Protein AF-A0A380JD19-F1 (afdb_monomer)

Structure (mmCIF, N/CA/C/O backbone):
data_AF-A0A380JD19-F1
#
_entry.id   AF-A0A380JD19-F1
#
loop_
_atom_site.group_PDB
_atom_site.id
_atom_site.type_symbol
_atom_site.label_atom_id
_atom_site.label_alt_id
_atom_site.label_comp_id
_atom_site.label_asym_id
_atom_site.label_entity_id
_atom_site.label_seq_id
_atom_site.pdbx_PDB_ins_code
_atom_site.Cartn_x
_atom_site.Cartn_y
_atom_site.Cartn_z
_atom_site.occupancy
_atom_site.B_iso_or_equiv
_atom_site.auth_seq_id
_atom_site.auth_comp_id
_atom_site.auth_asym_id
_atom_site.auth_atom_id
_atom_site.pdbx_PDB_model_num
ATOM 1 N N . MET A 1 1 ? 16.607 -11.444 7.133 1.00 51.94 1 MET A N 1
ATOM 2 C CA . MET A 1 1 ? 17.150 -10.595 6.047 1.00 51.94 1 MET A CA 1
ATOM 3 C C . MET A 1 1 ? 17.557 -11.385 4.801 1.00 51.94 1 MET A C 1
ATOM 5 O O . MET A 1 1 ? 17.158 -10.972 3.726 1.00 51.94 1 MET A O 1
ATOM 9 N N . VAL A 1 2 ? 18.264 -12.525 4.890 1.00 56.44 2 VAL A N 1
ATOM 10 C CA . VAL A 1 2 ? 18.633 -13.318 3.685 1.00 56.44 2 VAL A CA 1
ATOM 11 C C . VAL A 1 2 ? 17.418 -13.970 2.992 1.00 56.44 2 VAL A C 1
ATOM 13 O O . VAL A 1 2 ? 17.397 -14.102 1.773 1.00 56.44 2 VAL A O 1
ATOM 16 N N . SER A 1 3 ? 16.374 -14.330 3.745 1.00 61.56 3 SER A N 1
ATOM 17 C CA . SER A 1 3 ? 15.168 -14.998 3.227 1.00 61.56 3 SER A CA 1
ATOM 18 C C . SER A 1 3 ? 14.314 -14.132 2.293 1.00 61.56 3 SER A C 1
ATOM 20 O O . SER A 1 3 ? 13.794 -14.638 1.304 1.00 61.56 3 SER A O 1
ATOM 22 N N . GLU A 1 4 ? 14.183 -12.833 2.567 1.00 63.22 4 GLU A N 1
ATOM 23 C CA . GLU A 1 4 ? 13.345 -11.935 1.761 1.00 63.22 4 GLU A CA 1
ATOM 24 C C . GLU A 1 4 ? 13.999 -11.599 0.420 1.00 63.22 4 GLU A C 1
ATOM 26 O O . GLU A 1 4 ? 13.329 -11.614 -0.606 1.00 63.22 4 GLU A O 1
ATOM 31 N N . GLN A 1 5 ? 15.318 -11.383 0.397 1.00 62.88 5 GLN A N 1
ATOM 32 C CA . GLN A 1 5 ? 16.053 -11.125 -0.845 1.00 62.88 5 GLN A CA 1
ATOM 33 C C . GLN A 1 5 ? 15.959 -12.311 -1.815 1.00 62.88 5 GLN A C 1
ATOM 35 O O . GLN A 1 5 ? 15.699 -12.113 -2.997 1.00 62.88 5 GLN A O 1
ATOM 40 N N . VAL A 1 6 ? 16.095 -13.542 -1.304 1.00 65.25 6 VAL A N 1
ATOM 41 C CA . VAL A 1 6 ? 15.956 -14.770 -2.108 1.00 65.25 6 VAL A CA 1
ATOM 42 C C . VAL A 1 6 ? 14.525 -14.952 -2.611 1.00 65.25 6 VAL A C 1
ATOM 44 O O . VAL A 1 6 ? 14.329 -15.359 -3.752 1.00 65.25 6 VAL A O 1
ATOM 47 N N . TYR A 1 7 ? 13.524 -14.629 -1.788 1.00 70.81 7 TYR A N 1
ATOM 48 C CA . TYR A 1 7 ? 12.124 -14.680 -2.201 1.00 70.81 7 TYR A CA 1
ATOM 49 C C . TYR A 1 7 ? 11.854 -13.723 -3.370 1.00 70.81 7 TYR A C 1
ATOM 51 O O . TYR A 1 7 ? 11.342 -14.147 -4.399 1.00 70.81 7 TYR A O 1
ATOM 59 N N . TYR A 1 8 ? 12.276 -12.459 -3.273 1.00 69.25 8 TYR A N 1
ATOM 60 C CA . TYR A 1 8 ? 12.071 -11.486 -4.351 1.00 69.25 8 TYR A CA 1
ATOM 61 C C . TYR A 1 8 ? 12.939 -11.749 -5.595 1.00 69.25 8 TYR A C 1
ATOM 63 O O . TYR A 1 8 ? 12.522 -11.413 -6.701 1.00 69.25 8 TYR A O 1
ATOM 71 N N . GLU A 1 9 ? 14.103 -12.388 -5.453 1.00 68.81 9 GLU A N 1
ATOM 72 C CA . GLU A 1 9 ? 14.889 -12.899 -6.589 1.00 68.81 9 GLU A CA 1
ATOM 73 C C . GLU A 1 9 ? 14.144 -14.032 -7.315 1.00 68.81 9 GLU A C 1
ATOM 75 O O . GLU A 1 9 ? 14.013 -13.992 -8.537 1.00 68.81 9 GLU A O 1
ATOM 80 N N . ASN A 1 10 ? 13.584 -14.998 -6.575 1.00 68.94 10 ASN A N 1
ATOM 81 C CA . ASN A 1 10 ? 12.788 -16.092 -7.147 1.00 68.94 10 ASN A CA 1
ATOM 82 C C . ASN A 1 10 ? 11.513 -15.588 -7.838 1.00 68.94 10 ASN A C 1
ATOM 84 O O . ASN A 1 10 ? 11.103 -16.134 -8.859 1.00 68.94 10 ASN A O 1
ATOM 88 N N . GLU A 1 11 ? 10.905 -14.527 -7.310 1.00 68.19 11 GLU A N 1
ATOM 89 C CA . GLU A 1 11 ? 9.743 -13.874 -7.917 1.00 68.19 11 GLU A CA 1
ATOM 90 C C . GLU A 1 11 ? 10.109 -12.977 -9.121 1.00 68.19 11 GLU A C 1
ATOM 92 O O . GLU A 1 11 ? 9.216 -12.395 -9.735 1.00 68.19 11 GLU A O 1
ATOM 97 N N . GLY A 1 12 ? 11.397 -12.861 -9.481 1.00 67.88 12 GLY A N 1
ATOM 98 C CA . GLY A 1 12 ? 11.880 -12.068 -10.621 1.00 67.88 12 GLY A CA 1
ATOM 99 C C . GLY A 1 12 ? 11.905 -10.552 -10.384 1.00 67.88 12 GLY A C 1
ATOM 100 O O . GLY A 1 12 ? 12.075 -9.775 -11.324 1.00 67.88 12 GLY A O 1
ATOM 101 N N . LEU A 1 13 ? 11.740 -10.124 -9.131 1.00 70.38 13 LEU A N 1
ATOM 102 C CA . LEU A 1 13 ? 11.635 -8.721 -8.719 1.00 70.38 13 LEU A CA 1
ATOM 103 C C . LEU A 1 13 ? 12.995 -8.082 -8.407 1.00 70.38 13 LEU A C 1
ATOM 105 O O . LEU A 1 13 ? 13.119 -6.856 -8.420 1.00 70.38 13 LEU A O 1
ATOM 109 N N . LEU A 1 14 ? 14.017 -8.903 -8.157 1.00 71.56 14 LEU A N 1
ATOM 110 C CA . LEU A 1 14 ? 15.410 -8.487 -8.008 1.00 71.56 14 LEU A CA 1
ATOM 111 C C . LEU A 1 14 ? 16.295 -9.271 -8.977 1.00 71.56 14 LEU A C 1
ATOM 113 O O . LEU A 1 14 ? 16.214 -10.495 -9.047 1.00 71.56 14 LEU A O 1
ATOM 117 N N . LYS A 1 15 ? 17.179 -8.568 -9.691 1.00 68.62 15 LYS A N 1
ATOM 118 C CA . LYS A 1 15 ? 18.211 -9.170 -10.547 1.00 68.62 15 LYS A CA 1
ATOM 119 C C . LYS A 1 15 ? 19.591 -8.726 -10.051 1.00 68.62 15 LYS A C 1
ATOM 121 O O . LYS A 1 15 ? 20.087 -7.706 -10.524 1.00 68.62 15 LYS A O 1
ATOM 126 N N . PRO A 1 16 ? 20.201 -9.441 -9.086 1.00 68.81 16 PRO A N 1
ATOM 127 C CA . PRO A 1 16 ? 21.525 -9.080 -8.596 1.00 68.81 16 PRO A CA 1
ATOM 128 C C . PRO A 1 16 ? 22.560 -9.209 -9.712 1.00 68.81 16 PRO A C 1
ATOM 130 O O . PRO A 1 16 ? 22.559 -10.185 -10.470 1.00 68.81 16 PRO A O 1
ATOM 133 N N . GLN A 1 17 ? 23.486 -8.256 -9.775 1.00 67.31 17 GLN A N 1
ATOM 134 C CA . GLN A 1 17 ? 24.694 -8.447 -10.568 1.00 67.31 17 GLN A CA 1
ATOM 135 C C . GLN A 1 17 ? 25.566 -9.509 -9.889 1.00 67.31 17 GLN A C 1
ATOM 137 O O . GLN A 1 17 ? 25.583 -9.640 -8.662 1.00 67.31 17 GLN A O 1
ATOM 142 N N . ARG A 1 18 ? 26.266 -10.311 -10.691 1.00 71.62 18 ARG A N 1
ATOM 143 C CA . ARG A 1 18 ? 27.239 -11.281 -10.183 1.00 71.62 18 ARG A CA 1
ATOM 144 C C . ARG A 1 18 ? 28.620 -10.653 -10.268 1.00 71.62 18 ARG A C 1
ATOM 146 O O . ARG A 1 18 ? 28.986 -10.160 -11.330 1.00 71.62 18 ARG A O 1
ATOM 153 N N . ASP A 1 19 ? 29.354 -10.668 -9.162 1.00 68.75 19 ASP A N 1
ATOM 154 C CA . ASP A 1 19 ? 30.760 -10.266 -9.169 1.00 68.75 19 ASP A CA 1
ATOM 155 C C . ASP A 1 19 ? 31.643 -11.333 -9.850 1.00 68.75 19 ASP A C 1
ATOM 157 O O . ASP A 1 19 ? 31.184 -12.428 -10.197 1.00 68.75 19 ASP A O 1
ATOM 161 N N . GLU A 1 20 ? 32.929 -11.026 -10.029 1.00 74.88 20 GLU A N 1
ATOM 162 C CA . GLU A 1 20 ? 33.920 -11.935 -10.631 1.00 74.88 20 GLU A CA 1
ATOM 163 C C . GLU A 1 20 ? 34.042 -13.275 -9.876 1.00 74.88 20 GLU A C 1
ATOM 165 O O . GLU A 1 20 ? 34.395 -14.300 -10.459 1.00 74.88 20 GLU A O 1
ATOM 170 N N . ASN A 1 21 ? 33.655 -13.298 -8.597 1.00 75.94 21 ASN A N 1
ATOM 171 C CA . ASN A 1 21 ? 33.644 -14.476 -7.731 1.00 75.94 21 ASN A CA 1
ATOM 172 C C . ASN A 1 21 ? 32.280 -15.196 -7.699 1.00 75.94 21 ASN A C 1
ATOM 174 O O . ASN A 1 21 ? 32.055 -16.062 -6.847 1.00 75.94 21 ASN A O 1
ATOM 178 N N . LYS A 1 22 ? 31.363 -14.864 -8.621 1.00 70.44 22 LYS A N 1
ATOM 179 C CA . LYS A 1 22 ? 29.993 -15.404 -8.731 1.00 70.44 22 LYS A CA 1
ATOM 180 C C . LYS A 1 22 ? 29.113 -15.163 -7.495 1.00 70.44 22 LYS A C 1
ATOM 182 O O . LYS A 1 22 ? 28.068 -15.814 -7.367 1.00 70.44 22 LYS A O 1
ATOM 187 N N . ARG A 1 23 ? 29.484 -14.240 -6.604 1.00 72.06 23 ARG A N 1
ATOM 188 C CA . ARG A 1 23 ? 28.662 -13.822 -5.461 1.00 72.06 23 ARG A CA 1
ATOM 189 C C . ARG A 1 23 ? 27.645 -12.773 -5.911 1.00 72.06 23 ARG A C 1
ATOM 191 O O . ARG A 1 23 ? 27.852 -12.047 -6.881 1.00 72.06 23 ARG A O 1
ATOM 198 N N . ARG A 1 24 ? 26.505 -12.736 -5.217 1.00 75.06 24 ARG A N 1
ATOM 199 C CA . ARG A 1 24 ? 25.426 -11.774 -5.476 1.00 75.06 24 ARG A CA 1
ATOM 200 C C . ARG A 1 24 ? 25.842 -10.405 -4.950 1.00 75.06 24 ARG A C 1
ATOM 202 O O . ARG A 1 24 ? 26.093 -10.271 -3.755 1.00 75.06 24 ARG A O 1
ATOM 209 N N . HIS A 1 25 ? 25.866 -9.411 -5.827 1.00 72.56 25 HIS A N 1
ATOM 210 C CA . HIS A 1 25 ? 26.081 -8.019 -5.472 1.00 72.56 25 HIS A CA 1
ATOM 211 C C . HIS A 1 25 ? 24.780 -7.240 -5.692 1.00 72.56 25 HIS A C 1
ATOM 213 O O . HIS A 1 25 ? 24.266 -7.169 -6.810 1.00 72.56 25 HIS A O 1
ATOM 219 N N . TYR A 1 26 ? 24.242 -6.680 -4.608 1.00 69.00 26 TYR A N 1
ATOM 220 C CA . TYR A 1 26 ? 23.084 -5.789 -4.636 1.00 69.00 26 TYR A CA 1
ATOM 221 C C . TYR A 1 26 ? 23.576 -4.354 -4.509 1.00 69.00 26 TYR A C 1
ATOM 223 O O . TYR A 1 26 ? 24.292 -4.022 -3.565 1.00 69.00 26 TYR A O 1
ATOM 231 N N . SER A 1 27 ? 23.197 -3.505 -5.455 1.00 75.19 27 SER A N 1
ATOM 232 C CA . SER A 1 27 ? 23.493 -2.079 -5.390 1.00 75.19 27 SER A CA 1
ATOM 233 C C . SER A 1 27 ? 22.587 -1.360 -4.380 1.00 75.19 27 SER A C 1
ATOM 235 O O . SER A 1 27 ? 21.520 -1.847 -4.001 1.00 75.19 27 SER A O 1
ATOM 237 N N . GLU A 1 28 ? 22.967 -0.139 -4.000 1.00 76.88 28 GLU A N 1
ATOM 238 C CA . GLU A 1 28 ? 22.090 0.809 -3.289 1.00 76.88 28 GLU A CA 1
ATOM 239 C C . GLU A 1 28 ? 20.723 0.965 -3.981 1.00 76.88 28 GLU A C 1
ATOM 241 O O . GLU A 1 28 ? 19.684 1.045 -3.324 1.00 76.88 28 GLU A O 1
ATOM 246 N N . ALA A 1 29 ? 20.705 0.973 -5.318 1.00 73.81 29 ALA A N 1
ATOM 247 C CA . ALA A 1 29 ? 19.478 1.088 -6.097 1.00 73.81 29 ALA A CA 1
ATOM 248 C C . ALA A 1 29 ? 18.578 -0.148 -5.941 1.00 73.81 29 ALA A C 1
ATOM 250 O O . ALA A 1 29 ? 17.359 0.001 -5.844 1.00 73.81 29 ALA A O 1
ATOM 251 N N . ASP A 1 30 ? 19.163 -1.346 -5.853 1.00 73.75 30 ASP A N 1
ATOM 252 C CA . ASP A 1 30 ? 18.424 -2.591 -5.610 1.00 73.75 30 ASP A CA 1
ATOM 253 C C . ASP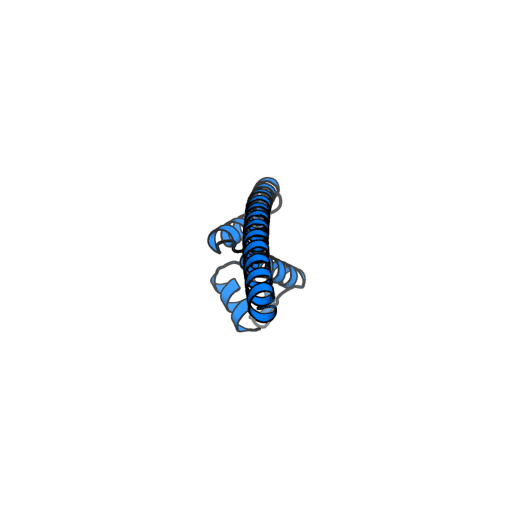 A 1 30 ? 17.823 -2.617 -4.204 1.00 73.75 30 ASP A C 1
ATOM 255 O O . ASP A 1 30 ? 16.694 -3.068 -4.015 1.00 73.75 30 ASP A O 1
ATOM 259 N N . TYR A 1 31 ? 18.536 -2.070 -3.216 1.00 78.44 31 TYR A N 1
ATOM 260 C CA . TYR A 1 31 ? 18.014 -1.951 -1.857 1.00 78.44 31 TYR A CA 1
ATOM 261 C C . TYR A 1 31 ? 16.849 -0.957 -1.769 1.00 78.44 31 TYR A C 1
ATOM 263 O O . TYR A 1 31 ? 15.810 -1.264 -1.184 1.00 78.44 31 TYR A O 1
ATOM 271 N N . ARG A 1 32 ? 16.971 0.219 -2.401 1.00 81.12 32 ARG A N 1
ATOM 272 C CA . ARG A 1 32 ? 15.870 1.198 -2.481 1.00 81.12 32 ARG A CA 1
ATOM 273 C C . ARG A 1 32 ? 14.653 0.620 -3.196 1.00 81.12 32 ARG A C 1
ATOM 275 O O . ARG A 1 32 ? 13.525 0.847 -2.765 1.00 81.12 32 ARG A O 1
ATOM 282 N N . TRP A 1 33 ? 14.885 -0.157 -4.250 1.00 82.12 33 TRP A N 1
ATOM 283 C CA . TRP A 1 33 ? 13.839 -0.867 -4.975 1.00 82.12 33 TRP A CA 1
ATOM 284 C C . TRP A 1 33 ? 13.149 -1.930 -4.107 1.00 82.12 33 TRP A C 1
ATOM 286 O O . TRP A 1 33 ? 11.921 -1.984 -4.063 1.00 82.12 33 TRP A O 1
ATOM 296 N N . LEU A 1 34 ? 13.910 -2.708 -3.334 1.00 81.56 34 LEU A N 1
ATOM 297 C CA . LEU A 1 34 ? 13.357 -3.672 -2.381 1.00 81.56 34 LEU A CA 1
ATOM 298 C C . LEU A 1 34 ? 12.497 -2.991 -1.305 1.00 81.56 34 LEU A C 1
ATOM 300 O O . LEU A 1 34 ? 11.388 -3.444 -1.028 1.00 81.56 34 LEU A O 1
ATOM 304 N N . LEU A 1 35 ? 12.972 -1.885 -0.723 1.00 83.94 35 LEU A N 1
ATOM 305 C CA . LEU A 1 35 ? 12.188 -1.109 0.244 1.00 83.94 35 LEU A CA 1
ATOM 306 C C . LEU A 1 35 ? 10.890 -0.577 -0.365 1.00 83.94 35 LEU A C 1
ATOM 308 O O . LEU A 1 35 ? 9.863 -0.542 0.311 1.00 83.94 35 LEU A O 1
ATOM 312 N N . PHE A 1 36 ? 10.925 -0.180 -1.635 1.00 84.31 36 PHE A N 1
ATOM 313 C CA . PHE A 1 36 ? 9.738 0.257 -2.352 1.00 84.31 36 PHE A CA 1
ATOM 314 C C . PHE A 1 36 ? 8.733 -0.889 -2.528 1.00 84.31 36 PHE A C 1
ATOM 316 O O . PHE A 1 36 ? 7.585 -0.741 -2.120 1.00 84.31 36 PHE A O 1
ATOM 323 N N . ILE A 1 37 ? 9.171 -2.059 -3.008 1.00 83.44 37 ILE A N 1
ATOM 324 C CA . ILE A 1 37 ? 8.324 -3.261 -3.116 1.00 83.44 37 ILE A CA 1
ATOM 325 C C . ILE A 1 37 ? 7.691 -3.623 -1.768 1.00 83.44 37 ILE A C 1
ATOM 327 O O . ILE A 1 37 ? 6.499 -3.921 -1.699 1.00 83.44 37 ILE A O 1
ATOM 331 N N . LEU A 1 38 ? 8.472 -3.586 -0.685 1.00 83.81 38 LEU A N 1
ATOM 332 C CA . LEU A 1 38 ? 7.976 -3.894 0.655 1.00 83.81 38 LEU A CA 1
ATOM 333 C C . LEU A 1 38 ? 6.878 -2.924 1.100 1.00 83.81 38 LEU A C 1
ATOM 335 O O . LEU A 1 38 ? 5.904 -3.358 1.712 1.00 83.81 38 LEU A O 1
ATOM 339 N N . ARG A 1 39 ? 6.994 -1.635 0.759 1.00 84.00 39 ARG A N 1
ATOM 340 C CA . ARG A 1 39 ? 5.946 -0.640 1.032 1.00 84.00 39 ARG A CA 1
ATOM 341 C C . ARG A 1 39 ? 4.683 -0.918 0.228 1.00 84.00 39 ARG A C 1
ATOM 343 O O . ARG A 1 39 ? 3.610 -0.923 0.817 1.00 84.00 39 ARG A O 1
ATOM 350 N N . LEU A 1 40 ? 4.812 -1.213 -1.067 1.00 82.00 40 LEU A N 1
ATOM 351 C CA . LEU A 1 40 ? 3.672 -1.566 -1.921 1.00 82.00 40 LEU A CA 1
ATOM 352 C C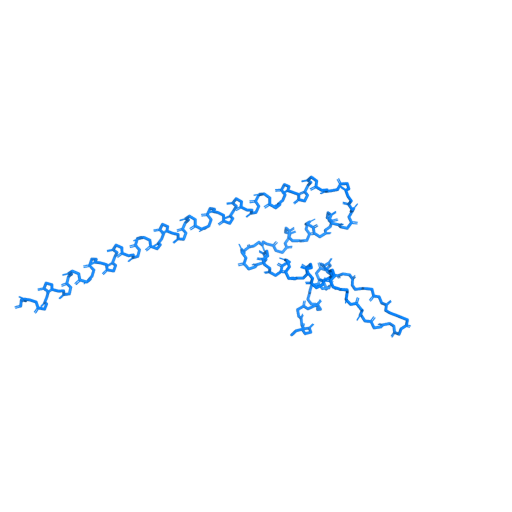 . LEU A 1 40 ? 2.934 -2.802 -1.389 1.00 82.00 40 LEU A C 1
ATOM 354 O O . LEU A 1 40 ? 1.713 -2.817 -1.275 1.00 82.00 40 LEU A O 1
ATOM 358 N N . LYS A 1 41 ? 3.684 -3.822 -0.966 1.00 82.88 41 LYS A N 1
ATOM 359 C CA . LYS A 1 41 ? 3.109 -5.022 -0.354 1.00 82.88 41 LYS A CA 1
ATOM 360 C C . LYS A 1 41 ? 2.411 -4.720 0.977 1.00 82.88 41 LYS A C 1
ATOM 362 O O . LYS A 1 41 ? 1.360 -5.289 1.253 1.00 82.88 41 LYS A O 1
ATOM 367 N N . ALA A 1 42 ? 2.981 -3.841 1.803 1.00 81.62 42 ALA A N 1
ATOM 368 C CA . ALA A 1 42 ? 2.408 -3.474 3.099 1.00 81.62 42 ALA A CA 1
ATOM 369 C C . ALA A 1 42 ? 1.064 -2.741 2.974 1.00 81.62 42 ALA A C 1
ATOM 371 O O . ALA A 1 42 ? 0.219 -2.887 3.852 1.00 81.62 42 ALA A O 1
ATOM 372 N N . VAL A 1 43 ? 0.847 -2.007 1.878 1.00 74.62 43 VAL A N 1
ATOM 373 C CA . VAL A 1 43 ? -0.433 -1.339 1.582 1.00 74.62 43 VAL A CA 1
ATOM 374 C C . VAL A 1 43 ? -1.446 -2.245 0.872 1.00 74.62 43 VAL A C 1
ATOM 376 O O . VAL A 1 43 ? -2.482 -1.776 0.419 1.00 74.62 43 VAL A O 1
ATOM 379 N N . GLY A 1 44 ? -1.175 -3.553 0.800 1.00 75.69 44 GLY A N 1
ATOM 380 C CA . GLY A 1 44 ? -2.119 -4.545 0.284 1.00 75.69 44 GLY A CA 1
ATOM 381 C C . GLY A 1 44 ? -2.034 -4.797 -1.220 1.00 75.69 44 GLY A C 1
ATOM 382 O O . GLY A 1 44 ? -2.878 -5.518 -1.746 1.00 75.69 44 GLY A O 1
ATOM 383 N N . MET A 1 45 ? -1.019 -4.270 -1.913 1.00 79.19 45 MET A N 1
ATOM 384 C CA . MET A 1 45 ? -0.863 -4.503 -3.348 1.00 79.19 45 MET A CA 1
ATOM 385 C C . MET A 1 45 ? -0.574 -5.983 -3.653 1.00 79.19 45 MET A C 1
ATOM 387 O O . MET A 1 45 ? 0.377 -6.559 -3.100 1.00 79.19 45 MET A O 1
ATOM 391 N N . PRO A 1 46 ? -1.336 -6.614 -4.563 1.00 81.94 46 PRO A N 1
ATOM 392 C CA . PRO A 1 46 ? -1.043 -7.944 -5.065 1.00 81.94 46 PRO A CA 1
ATOM 393 C C . PRO A 1 46 ? 0.363 -8.055 -5.663 1.00 81.94 46 PRO A C 1
ATOM 395 O O . PRO A 1 46 ? 0.806 -7.230 -6.459 1.00 81.94 46 PRO A O 1
ATOM 398 N N . ILE A 1 47 ? 1.041 -9.173 -5.386 1.00 79.31 47 ILE A N 1
ATOM 399 C CA . ILE A 1 47 ? 2.363 -9.486 -5.966 1.00 79.31 47 ILE A CA 1
ATOM 400 C C . ILE A 1 47 ? 2.337 -9.447 -7.506 1.00 79.31 47 ILE A C 1
ATOM 402 O O . ILE A 1 47 ? 3.347 -9.136 -8.131 1.00 79.31 47 ILE A O 1
ATOM 406 N N . LYS A 1 48 ? 1.186 -9.732 -8.128 1.00 82.19 48 LYS A N 1
ATOM 407 C CA . LYS A 1 48 ? 1.007 -9.679 -9.584 1.00 82.19 48 LYS A CA 1
ATOM 408 C C . LYS A 1 48 ? 1.231 -8.270 -10.154 1.00 82.19 48 LYS A C 1
ATOM 410 O O . LYS A 1 48 ? 1.899 -8.142 -11.174 1.00 82.19 48 LYS A O 1
ATOM 415 N N . GLU A 1 49 ? 0.726 -7.236 -9.490 1.00 83.25 49 GLU A N 1
ATOM 416 C CA . GLU A 1 49 ? 0.878 -5.835 -9.919 1.00 83.25 49 GLU A CA 1
ATOM 417 C C . GLU A 1 49 ? 2.308 -5.343 -9.682 1.00 83.25 49 GLU A C 1
ATOM 419 O O . GLU A 1 49 ? 2.917 -4.720 -10.551 1.00 83.25 49 GLU A O 1
ATOM 424 N N . ILE A 1 50 ? 2.913 -5.758 -8.565 1.00 84.69 50 ILE A N 1
ATOM 425 C CA . ILE A 1 50 ? 4.333 -5.512 -8.281 1.00 84.69 50 ILE A CA 1
ATOM 426 C C . ILE A 1 50 ? 5.226 -6.122 -9.381 1.00 84.69 50 ILE A C 1
ATOM 428 O O . ILE A 1 50 ? 6.201 -5.498 -9.810 1.00 84.69 50 ILE A O 1
ATOM 432 N N . LYS A 1 51 ? 4.893 -7.324 -9.875 1.00 84.25 51 LYS A N 1
ATOM 433 C CA . LYS A 1 51 ? 5.586 -7.952 -11.015 1.00 84.25 51 LYS A CA 1
ATOM 434 C C . LYS A 1 51 ? 5.404 -7.162 -12.304 1.00 84.25 51 LYS A C 1
ATOM 436 O O . LYS A 1 51 ? 6.398 -6.878 -12.963 1.00 84.25 51 LYS A O 1
ATOM 441 N N . GLN A 1 52 ? 4.181 -6.737 -12.614 1.00 85.50 52 GLN A N 1
ATOM 442 C CA . GLN A 1 52 ? 3.912 -5.896 -13.782 1.00 85.50 52 GLN A CA 1
ATOM 443 C C . GLN A 1 52 ? 4.744 -4.606 -13.754 1.00 85.50 52 GLN A C 1
ATOM 445 O O . GLN A 1 52 ? 5.384 -4.265 -14.748 1.00 85.50 52 GLN A O 1
ATOM 450 N N . TYR A 1 53 ? 4.821 -3.921 -12.610 1.00 85.81 53 TYR A N 1
ATOM 451 C CA . TYR A 1 53 ? 5.679 -2.744 -12.477 1.00 85.81 53 TYR A CA 1
ATOM 452 C C . TYR A 1 53 ? 7.165 -3.084 -12.675 1.00 85.81 53 TYR A C 1
ATOM 454 O O . TYR A 1 53 ? 7.891 -2.332 -13.330 1.00 85.81 53 TYR A O 1
ATOM 462 N N . SER A 1 54 ? 7.636 -4.207 -12.121 1.00 84.81 54 SER A N 1
ATOM 463 C CA . SER A 1 54 ? 9.018 -4.676 -12.308 1.00 84.81 54 SER A CA 1
ATOM 464 C C . SER A 1 54 ? 9.346 -4.905 -13.786 1.00 84.81 54 SER A C 1
ATOM 466 O O . SER A 1 54 ? 10.390 -4.455 -14.263 1.00 84.81 54 SER A O 1
ATOM 468 N N . ASP A 1 55 ? 8.439 -5.541 -14.527 1.00 86.06 55 ASP A N 1
ATOM 469 C CA . ASP A 1 55 ? 8.603 -5.816 -15.955 1.00 86.06 55 ASP A CA 1
ATOM 470 C C . ASP A 1 55 ? 8.615 -4.524 -16.779 1.00 86.06 55 ASP A C 1
ATOM 472 O O . ASP A 1 55 ? 9.444 -4.366 -17.678 1.00 86.06 55 ASP A O 1
ATOM 476 N N . LEU A 1 56 ? 7.755 -3.558 -16.438 1.00 86.62 56 LEU A N 1
ATOM 477 C CA . LEU A 1 56 ? 7.766 -2.230 -17.051 1.00 86.62 56 LEU A CA 1
ATOM 478 C C . LEU A 1 56 ? 9.084 -1.503 -16.765 1.00 86.62 56 LEU A C 1
ATOM 480 O O . LEU A 1 56 ? 9.691 -0.941 -17.675 1.00 86.62 56 LEU A O 1
ATOM 484 N N . ARG A 1 57 ? 9.582 -1.548 -15.525 1.00 83.62 57 ARG A N 1
ATOM 485 C CA . ARG A 1 57 ? 10.855 -0.917 -15.143 1.00 83.62 57 ARG A CA 1
ATOM 486 C C . ARG A 1 57 ? 12.042 -1.497 -15.916 1.00 83.62 57 ARG A C 1
ATOM 488 O O . ARG A 1 57 ? 12.952 -0.748 -16.262 1.00 83.62 57 ARG A O 1
ATOM 495 N N . GLN A 1 58 ? 12.034 -2.798 -16.209 1.00 82.50 58 GLN A N 1
ATOM 496 C CA . GLN A 1 58 ? 13.088 -3.450 -16.999 1.00 82.50 58 GLN A CA 1
ATOM 497 C C . GLN A 1 58 ? 13.115 -3.007 -18.467 1.00 82.50 58 GLN A C 1
ATOM 499 O O . GLN A 1 58 ? 14.177 -3.039 -19.082 1.00 82.50 58 GLN A O 1
ATOM 504 N N . GLN A 1 59 ? 11.982 -2.570 -19.017 1.00 85.38 59 GLN A N 1
ATOM 505 C CA . GLN A 1 59 ? 11.890 -2.045 -20.386 1.00 85.38 59 GLN A CA 1
ATOM 506 C C . GLN A 1 59 ? 12.452 -0.618 -20.522 1.00 85.38 59 GLN A C 1
ATOM 508 O O . GLN A 1 59 ? 12.618 -0.127 -21.637 1.00 85.38 59 GLN A O 1
ATOM 513 N N . GLY A 1 60 ? 12.797 0.032 -19.405 1.00 83.62 60 GLY A N 1
ATOM 514 C CA . GLY A 1 60 ? 13.453 1.335 -19.389 1.00 83.62 60 GLY A CA 1
ATOM 515 C C . GLY A 1 60 ? 12.488 2.508 -19.559 1.00 83.62 60 GLY A C 1
ATOM 516 O O . GLY A 1 60 ? 11.330 2.465 -19.143 1.00 83.62 60 GLY A O 1
ATOM 517 N N . ASP A 1 61 ? 12.986 3.603 -20.124 1.00 87.69 61 ASP A N 1
ATOM 518 C CA . ASP A 1 61 ? 12.307 4.906 -20.105 1.00 87.69 61 ASP A CA 1
ATOM 519 C C . ASP A 1 61 ? 11.009 4.955 -20.927 1.00 87.69 61 ASP A C 1
ATOM 521 O O . ASP A 1 61 ? 10.126 5.763 -20.645 1.00 87.69 61 ASP A O 1
ATOM 525 N N . SER A 1 62 ? 10.836 4.049 -21.892 1.00 88.75 62 SER A N 1
ATOM 526 C CA . SER A 1 62 ? 9.626 3.952 -22.722 1.00 88.75 62 SER A CA 1
ATOM 527 C C . SER A 1 62 ? 8.357 3.622 -21.930 1.00 88.75 62 SER A C 1
ATOM 529 O O . SER A 1 62 ? 7.253 3.834 -22.424 1.00 88.75 62 SER A O 1
ATOM 531 N N . THR A 1 63 ? 8.493 3.129 -20.696 1.00 90.75 63 THR A N 1
ATOM 532 C CA . THR A 1 63 ? 7.371 2.714 -19.845 1.00 90.75 63 THR A CA 1
ATOM 533 C C . THR A 1 63 ? 7.067 3.682 -18.707 1.00 90.75 63 THR A C 1
ATOM 535 O O . THR A 1 63 ? 6.310 3.323 -17.806 1.00 90.75 63 THR A O 1
ATOM 538 N N . TYR A 1 64 ? 7.647 4.891 -18.687 1.00 88.06 64 TYR A N 1
ATOM 539 C CA . TYR A 1 64 ? 7.380 5.850 -17.604 1.00 88.06 64 TYR A CA 1
ATOM 540 C C . TYR A 1 64 ? 5.889 6.142 -17.432 1.00 88.06 64 TYR A C 1
ATOM 542 O O . TYR A 1 64 ? 5.415 6.138 -16.301 1.00 88.06 64 TYR A O 1
ATOM 550 N N . GLN A 1 65 ? 5.158 6.313 -18.536 1.00 91.12 65 GLN A N 1
ATOM 551 C CA . GLN A 1 65 ? 3.720 6.574 -18.505 1.00 91.12 65 GLN A CA 1
ATOM 552 C C . GLN A 1 65 ? 2.945 5.416 -17.861 1.00 91.12 65 GLN A C 1
ATOM 554 O O . GLN A 1 65 ? 2.228 5.619 -16.890 1.00 91.12 65 GLN A O 1
ATOM 559 N N . ALA A 1 66 ? 3.174 4.182 -18.319 1.00 88.44 66 ALA A N 1
ATOM 560 C CA . ALA A 1 66 ? 2.513 3.000 -17.763 1.00 88.44 66 ALA A CA 1
ATOM 561 C C . ALA A 1 66 ? 2.874 2.756 -16.285 1.00 88.44 66 ALA A C 1
ATOM 563 O O . ALA A 1 66 ? 2.058 2.273 -15.505 1.00 88.44 66 ALA A O 1
ATOM 564 N N . ARG A 1 67 ? 4.110 3.086 -15.882 1.00 89.00 67 ARG A N 1
ATOM 565 C CA . ARG A 1 67 ? 4.531 3.022 -14.475 1.00 89.00 67 ARG A CA 1
ATOM 566 C C . ARG A 1 67 ? 3.831 4.077 -13.626 1.00 89.00 67 ARG A C 1
ATOM 568 O O . ARG A 1 67 ? 3.484 3.768 -12.493 1.00 89.00 67 ARG A O 1
ATOM 575 N N . LEU A 1 68 ? 3.654 5.290 -14.148 1.00 89.94 68 LEU A N 1
ATOM 576 C CA . LEU A 1 68 ? 2.940 6.363 -13.461 1.00 89.94 68 LEU A CA 1
ATOM 577 C C . LEU A 1 68 ? 1.472 5.986 -13.247 1.00 89.94 68 LEU A C 1
ATOM 579 O O . LEU A 1 68 ? 1.017 6.021 -12.112 1.00 89.94 68 LEU A O 1
ATOM 583 N N . GLU A 1 69 ? 0.787 5.540 -14.300 1.00 90.88 69 GLU A N 1
ATOM 584 C CA . GLU A 1 69 ? -0.625 5.132 -14.244 1.00 90.88 69 GLU A CA 1
ATOM 585 C C . GLU A 1 69 ? -0.861 4.040 -13.196 1.00 90.88 69 GLU A C 1
ATOM 587 O O . GLU A 1 69 ? -1.771 4.148 -12.378 1.00 90.88 69 GLU A O 1
ATOM 592 N N . LEU A 1 70 ? 0.016 3.031 -13.153 1.00 87.00 70 LEU A N 1
ATOM 593 C CA . LEU A 1 70 ? -0.062 1.966 -12.154 1.00 87.00 70 LEU A CA 1
ATOM 594 C C . LEU A 1 70 ? 0.097 2.524 -10.728 1.00 87.00 70 LEU A C 1
ATOM 596 O O . LEU A 1 70 ? -0.622 2.127 -9.819 1.00 87.00 70 LEU A O 1
ATOM 600 N N . LEU A 1 71 ? 1.006 3.479 -10.508 1.00 87.69 71 LEU A N 1
ATOM 601 C CA . LEU A 1 71 ? 1.174 4.100 -9.190 1.00 87.69 71 LEU A CA 1
ATOM 602 C C . LEU A 1 71 ? -0.005 4.993 -8.790 1.00 87.69 71 LEU A C 1
ATOM 604 O O . LEU A 1 71 ? -0.354 5.013 -7.611 1.00 87.69 71 LEU A O 1
ATOM 608 N N . GLU A 1 72 ? -0.609 5.711 -9.734 1.00 91.12 72 GLU A N 1
ATOM 609 C CA . GLU A 1 72 ? -1.792 6.545 -9.495 1.00 91.12 72 GLU A CA 1
ATOM 610 C C . GLU A 1 72 ? -3.018 5.694 -9.146 1.00 91.12 72 GLU A C 1
ATOM 612 O O . GLU A 1 72 ? -3.705 5.983 -8.166 1.00 91.12 72 GLU A O 1
ATOM 617 N N . GLU A 1 73 ? -3.246 4.595 -9.871 1.00 87.94 73 GLU A N 1
ATOM 618 C CA . GLU A 1 73 ? -4.306 3.630 -9.558 1.00 87.94 73 GLU A CA 1
ATOM 619 C C . GLU A 1 73 ? -4.140 3.067 -8.139 1.00 87.94 73 GLU A C 1
ATOM 621 O O . GLU A 1 73 ? -5.091 2.991 -7.359 1.00 87.94 73 GLU A O 1
ATOM 626 N N . HIS A 1 74 ? -2.910 2.732 -7.755 1.00 83.81 74 HIS A N 1
ATOM 627 C CA . HIS A 1 74 ? -2.635 2.228 -6.413 1.00 83.81 74 HIS A CA 1
ATOM 628 C C . HIS A 1 74 ? -2.765 3.274 -5.316 1.00 83.81 74 HIS A C 1
ATOM 630 O O . HIS A 1 74 ? -3.184 2.931 -4.209 1.00 83.81 74 HIS A O 1
ATOM 636 N N . LEU A 1 75 ? -2.415 4.529 -5.600 1.00 89.00 75 LEU A N 1
ATOM 637 C CA . LEU A 1 75 ? -2.654 5.622 -4.668 1.00 89.00 75 LEU A CA 1
ATOM 638 C C . LEU A 1 75 ? -4.155 5.772 -4.400 1.00 89.00 75 LEU A C 1
ATOM 640 O O . LEU A 1 75 ? -4.549 5.829 -3.239 1.00 89.00 75 LEU A O 1
ATOM 644 N N . GLN A 1 76 ? -4.987 5.717 -5.443 1.00 90.94 76 GLN A N 1
ATOM 645 C CA . GLN A 1 76 ? -6.440 5.788 -5.291 1.00 90.94 76 GLN A CA 1
ATOM 646 C C . GLN A 1 76 ? -6.988 4.647 -4.420 1.00 90.94 76 GLN A C 1
ATOM 648 O O . GLN A 1 76 ? -7.763 4.890 -3.498 1.00 90.94 76 GLN A O 1
ATOM 653 N N . ILE A 1 77 ? -6.541 3.407 -4.651 1.00 85.75 77 ILE A N 1
ATOM 654 C CA . ILE A 1 77 ? -6.945 2.249 -3.835 1.00 85.75 77 ILE A CA 1
ATOM 655 C C . ILE A 1 77 ? -6.532 2.433 -2.366 1.00 85.75 77 ILE A C 1
ATOM 657 O O . ILE A 1 77 ? -7.279 2.078 -1.450 1.00 85.75 77 ILE A O 1
ATOM 661 N N . LEU A 1 78 ? -5.332 2.965 -2.115 1.00 87.50 78 LEU A N 1
ATOM 662 C CA . LEU A 1 78 ? -4.866 3.251 -0.760 1.00 87.50 78 LEU A CA 1
ATOM 663 C C . LEU A 1 78 ? -5.736 4.316 -0.081 1.00 87.50 78 LEU A C 1
ATOM 665 O O . LEU A 1 78 ? -6.129 4.123 1.070 1.00 87.50 78 LEU A O 1
ATOM 669 N N . ASP A 1 79 ? -6.059 5.396 -0.784 1.00 92.69 79 ASP A N 1
ATOM 670 C CA . ASP A 1 79 ? -6.893 6.476 -0.256 1.00 92.69 79 ASP A CA 1
ATOM 671 C C . ASP A 1 79 ? -8.313 5.985 0.066 1.00 92.69 79 ASP A C 1
ATOM 673 O O . ASP A 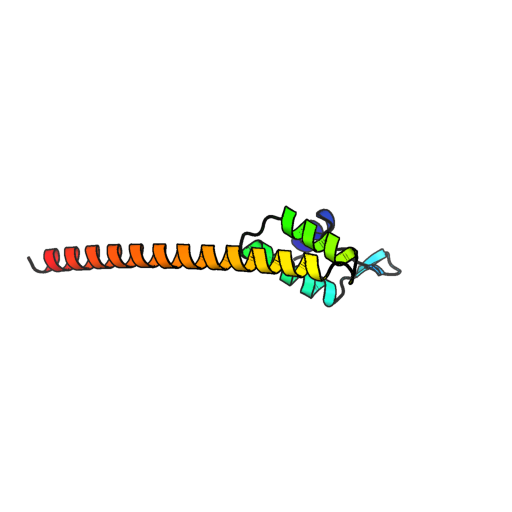1 79 ? -8.842 6.277 1.142 1.00 92.69 79 ASP A O 1
ATOM 677 N N . ASP A 1 80 ? -8.898 5.145 -0.791 1.00 91.31 80 ASP A N 1
ATOM 678 C CA . ASP A 1 80 ? -10.206 4.526 -0.546 1.00 91.31 80 ASP A CA 1
ATOM 679 C C . ASP A 1 80 ? -10.185 3.622 0.701 1.00 91.31 80 ASP A C 1
ATOM 681 O O . ASP A 1 80 ? -11.095 3.660 1.538 1.00 91.31 80 ASP A O 1
ATOM 685 N N . ASN A 1 81 ? -9.111 2.845 0.880 1.00 89.06 81 ASN A N 1
ATOM 686 C CA . ASN A 1 81 ? -8.916 2.024 2.075 1.00 89.06 81 ASN A CA 1
ATOM 687 C C . ASN A 1 81 ? -8.770 2.879 3.342 1.00 89.06 81 ASN A C 1
ATOM 689 O O . ASN A 1 81 ? -9.333 2.537 4.385 1.00 89.06 81 ASN A O 1
ATOM 693 N N . ILE A 1 82 ? -8.032 3.991 3.269 1.00 93.56 82 ILE A N 1
ATOM 694 C CA . ILE A 1 82 ? -7.880 4.931 4.387 1.00 93.56 82 ILE A CA 1
ATOM 695 C C . ILE A 1 82 ? -9.239 5.513 4.772 1.00 93.56 82 ILE A C 1
ATOM 697 O O . ILE A 1 82 ? -9.580 5.496 5.957 1.00 93.56 82 ILE A O 1
ATOM 701 N N . HIS A 1 83 ? -10.031 5.971 3.801 1.00 96.25 83 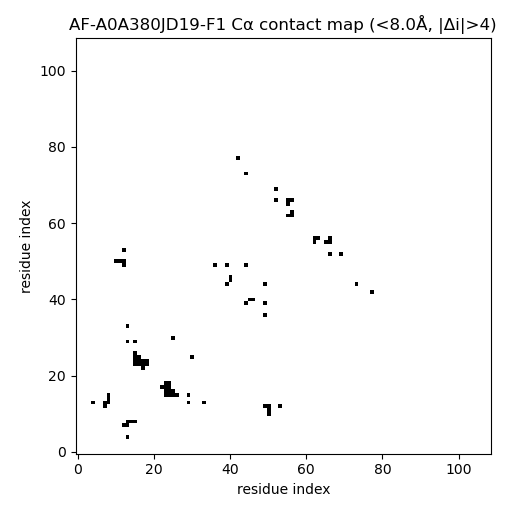HIS A N 1
ATOM 702 C CA . HIS A 1 83 ? -11.374 6.486 4.063 1.00 96.25 8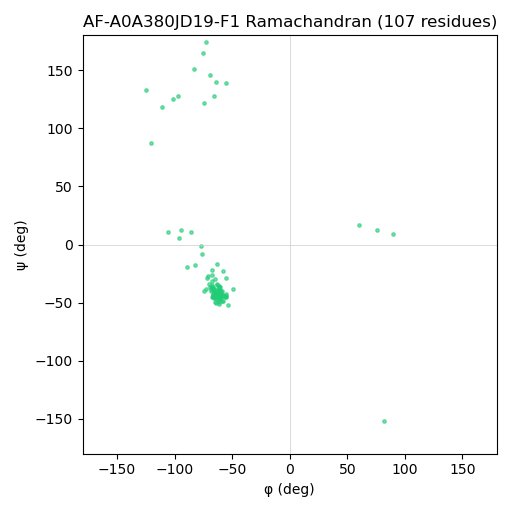3 HIS A CA 1
ATOM 703 C C . HIS A 1 83 ? -12.254 5.442 4.755 1.00 96.25 83 HIS A C 1
ATOM 705 O O . HIS A 1 83 ? -12.807 5.717 5.818 1.00 96.25 83 HIS A O 1
ATOM 711 N N . SER A 1 84 ? -12.293 4.209 4.242 1.00 94.69 84 SER A N 1
ATOM 712 C CA . SER A 1 84 ? -13.072 3.133 4.867 1.00 94.69 84 SER A CA 1
ATOM 713 C C . SER A 1 84 ? -12.628 2.838 6.307 1.00 94.69 84 SER A C 1
ATOM 715 O O . SER A 1 84 ? -13.454 2.625 7.199 1.00 94.69 84 SER A O 1
ATOM 717 N N . LEU A 1 85 ? -11.320 2.842 6.579 1.00 96.12 85 LEU A N 1
ATOM 718 C CA . LEU A 1 85 ? -10.793 2.636 7.930 1.00 96.12 85 LEU A CA 1
ATOM 719 C C . LEU A 1 85 ? -11.156 3.783 8.881 1.00 96.12 85 LEU A C 1
ATOM 721 O O . LEU A 1 85 ? -11.444 3.527 10.054 1.00 96.12 85 LEU A O 1
ATOM 725 N N . LEU A 1 86 ? -11.157 5.026 8.398 1.00 97.62 86 LEU A N 1
ATOM 726 C CA . LEU A 1 86 ? -11.566 6.190 9.183 1.00 97.62 86 LEU A CA 1
ATOM 727 C C . LEU A 1 86 ? -13.061 6.143 9.524 1.00 97.62 86 LEU A C 1
ATOM 729 O O . LEU A 1 86 ? -13.403 6.331 10.694 1.00 97.62 86 LEU A O 1
ATOM 733 N N . ASP A 1 87 ? -13.918 5.784 8.569 1.00 97.69 87 ASP A N 1
ATOM 734 C CA . ASP A 1 87 ? -15.359 5.612 8.798 1.00 97.69 87 ASP A CA 1
ATOM 735 C C . ASP A 1 87 ? -15.632 4.517 9.841 1.00 97.69 87 ASP A C 1
ATOM 737 O O . ASP A 1 87 ? -16.379 4.700 10.807 1.00 97.69 87 ASP A O 1
ATOM 741 N N . ASN A 1 88 ? -14.961 3.370 9.703 1.00 97.25 88 ASN A N 1
ATOM 742 C CA . ASN A 1 88 ? -15.065 2.273 10.666 1.00 97.25 88 ASN A CA 1
ATOM 743 C C . ASN A 1 88 ? -14.604 2.699 12.068 1.00 97.25 88 ASN A C 1
ATOM 745 O O . ASN A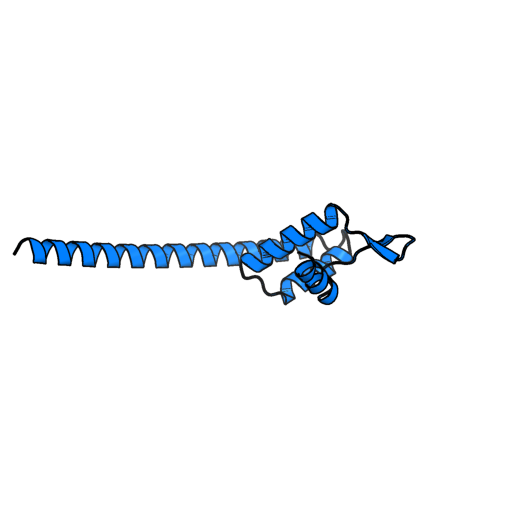 1 88 ? -15.221 2.338 13.077 1.00 97.25 88 ASN A O 1
ATOM 749 N N . ARG A 1 89 ? -13.528 3.489 12.148 1.00 98.00 89 ARG A N 1
ATOM 750 C CA . ARG A 1 89 ? -13.027 4.041 13.409 1.00 98.00 89 ARG A CA 1
ATOM 751 C C . ARG A 1 89 ? -14.054 4.965 14.060 1.00 98.00 89 ARG A C 1
ATOM 753 O O . ARG A 1 89 ? -14.231 4.886 15.275 1.00 98.00 89 ARG A O 1
ATOM 760 N N . GLU A 1 90 ? -14.725 5.815 13.290 1.00 98.12 90 GLU A N 1
ATOM 761 C CA . GLU A 1 90 ? -15.778 6.695 13.806 1.00 98.12 90 GLU A CA 1
ATOM 762 C C . GLU A 1 90 ? -16.936 5.887 14.406 1.00 98.12 90 GLU A C 1
ATOM 764 O O . GLU A 1 90 ? -17.327 6.122 15.551 1.00 98.12 90 GLU A O 1
ATOM 769 N N . LYS A 1 91 ? -17.402 4.845 13.709 1.00 97.38 91 LYS A N 1
ATOM 770 C CA . LYS A 1 91 ? -18.468 3.966 14.220 1.00 97.38 91 LYS A CA 1
ATOM 771 C C . LYS A 1 91 ? -18.080 3.244 15.509 1.00 97.38 91 LYS A C 1
ATOM 773 O O . LYS A 1 91 ? -18.907 3.083 16.411 1.00 97.38 91 LYS A O 1
ATOM 778 N N . LEU A 1 92 ? -16.817 2.843 15.641 1.00 97.69 92 LEU A N 1
ATOM 779 C CA . LEU A 1 92 ? -16.308 2.285 16.893 1.00 97.69 92 LEU A CA 1
ATOM 780 C C . LEU A 1 92 ? -16.303 3.321 18.023 1.00 97.69 92 LEU A C 1
ATOM 782 O O . LEU A 1 92 ? -16.683 2.985 19.145 1.00 97.69 92 LEU A O 1
ATOM 786 N N . LEU A 1 93 ? -15.920 4.570 17.746 1.00 98.06 93 LEU A N 1
ATOM 787 C CA . LEU A 1 93 ? -15.955 5.646 18.740 1.00 98.06 93 LEU A CA 1
ATOM 788 C C 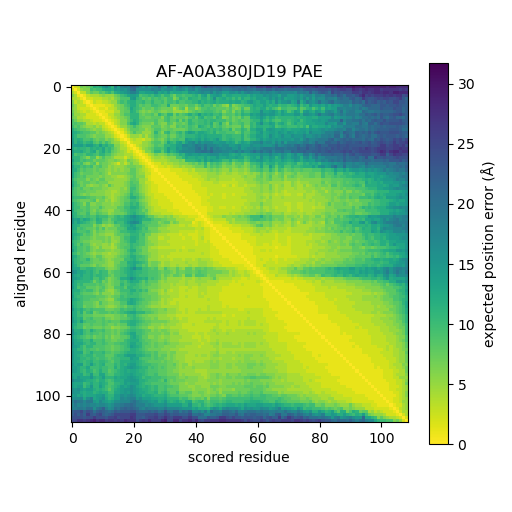. LEU A 1 93 ? -17.379 5.929 19.227 1.00 98.06 93 LEU A C 1
ATOM 790 O O . LEU A 1 93 ? -17.584 6.010 20.438 1.00 98.06 93 LEU A O 1
ATOM 794 N N . GLU A 1 94 ? -18.357 5.999 18.320 1.00 97.81 94 GLU A N 1
ATOM 795 C CA . GLU A 1 94 ? -19.779 6.136 18.672 1.00 97.81 94 GLU A CA 1
ATOM 796 C C . GLU A 1 94 ? -20.223 5.013 19.620 1.00 97.81 94 GLU A C 1
ATOM 798 O O . GLU A 1 94 ? -20.870 5.253 20.643 1.00 97.81 94 GLU A O 1
ATOM 803 N N . LYS A 1 95 ? -19.837 3.767 19.316 1.00 97.06 95 LYS A N 1
ATOM 804 C CA . LYS A 1 95 ? -20.213 2.609 20.131 1.00 97.06 95 LYS A CA 1
ATOM 805 C C . LYS A 1 95 ? -19.539 2.613 21.504 1.00 97.06 95 LYS A C 1
ATOM 807 O O . LYS A 1 95 ? -20.171 2.243 22.493 1.00 97.06 95 LYS A O 1
ATOM 812 N N . ILE A 1 96 ? -18.277 3.035 21.575 1.00 97.62 96 ILE A N 1
ATOM 813 C CA . ILE A 1 96 ? -17.546 3.196 22.837 1.00 97.62 96 ILE A CA 1
ATOM 814 C C . ILE A 1 96 ? -18.217 4.264 23.705 1.00 97.62 96 ILE A C 1
ATOM 816 O O . ILE A 1 96 ? -18.440 4.024 24.891 1.00 97.62 96 ILE A O 1
ATOM 820 N N . ASP A 1 97 ? -18.555 5.420 23.133 1.00 97.69 97 ASP A N 1
ATOM 821 C CA . ASP A 1 97 ? -19.225 6.508 23.852 1.00 97.69 97 ASP A CA 1
ATOM 822 C C . ASP A 1 97 ? -20.601 6.082 24.383 1.00 97.69 97 ASP A C 1
ATOM 824 O O . ASP A 1 97 ? -20.921 6.323 25.548 1.00 97.69 97 ASP A O 1
ATOM 828 N N . PHE A 1 98 ? -21.372 5.353 23.571 1.00 97.19 98 PHE A N 1
ATOM 829 C CA . PHE A 1 98 ? -22.628 4.747 24.005 1.00 97.19 98 PHE A CA 1
ATOM 830 C C . PHE A 1 98 ? -22.438 3.889 25.264 1.00 97.19 98 PHE A C 1
ATOM 832 O O . PHE A 1 98 ? -23.126 4.097 26.261 1.00 97.19 98 PHE A O 1
ATOM 839 N N . TYR A 1 99 ? -21.479 2.958 25.260 1.00 97.12 99 TYR A N 1
ATOM 840 C CA . TYR A 1 99 ? -21.259 2.093 26.422 1.00 97.12 99 TYR A CA 1
ATOM 841 C C . TYR A 1 99 ? -20.730 2.843 27.645 1.00 97.12 99 TYR A C 1
ATOM 843 O O . TYR A 1 99 ? -21.117 2.502 28.760 1.00 97.12 99 TYR A O 1
ATOM 851 N N . LYS A 1 100 ? -19.897 3.876 27.463 1.00 96.25 100 LYS A N 1
ATOM 852 C CA . LYS A 1 100 ? -19.461 4.741 28.572 1.00 96.25 100 LYS A CA 1
ATOM 853 C C . LYS A 1 100 ? -20.658 5.398 29.260 1.00 96.25 100 LYS A C 1
ATOM 855 O O . LYS A 1 100 ? -20.805 5.272 30.470 1.00 96.25 100 LYS A O 1
ATOM 860 N N . LYS A 1 101 ? -21.568 5.987 28.479 1.00 95.56 101 LYS A N 1
ATOM 861 C CA . LYS A 1 101 ? -22.797 6.609 28.998 1.00 95.56 101 LYS A CA 1
ATOM 862 C C . LYS A 1 101 ? -23.693 5.617 29.739 1.00 95.56 101 LYS A C 1
ATOM 864 O O . LYS A 1 101 ? -24.242 5.955 30.784 1.00 95.56 101 LYS A O 1
ATOM 869 N N . GLU A 1 102 ? -23.855 4.402 29.218 1.00 95.00 102 GLU A N 1
ATOM 870 C CA . GLU A 1 102 ? -24.669 3.374 29.880 1.00 95.00 102 GLU A CA 1
ATOM 871 C C . GLU A 1 102 ? -24.049 2.889 31.201 1.00 95.00 102 GLU A C 1
ATOM 873 O O . GLU A 1 102 ? -24.772 2.657 32.171 1.00 95.00 102 GLU A O 1
ATOM 878 N N . LEU A 1 103 ? -22.717 2.787 31.281 1.00 93.94 103 LEU A N 1
ATOM 879 C CA . LEU A 1 103 ? -22.017 2.462 32.528 1.00 93.94 103 LEU A CA 1
ATOM 880 C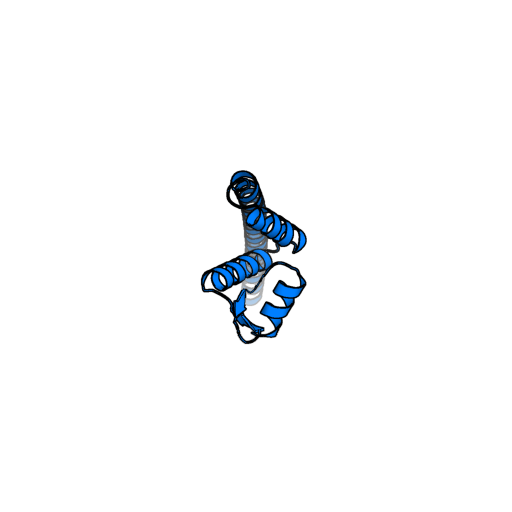 C . LEU A 1 103 ? -22.156 3.578 33.572 1.00 93.94 103 LEU A C 1
ATOM 882 O O . LEU A 1 103 ? -22.442 3.285 34.732 1.00 93.94 103 LEU A O 1
ATOM 886 N N . ASP A 1 104 ? -22.027 4.843 33.170 1.00 92.69 104 ASP A N 1
ATOM 887 C CA . ASP A 1 104 ? -22.151 5.988 34.082 1.00 92.69 104 ASP A CA 1
ATOM 888 C C . ASP A 1 104 ? -23.557 6.094 34.687 1.00 92.69 104 ASP A C 1
ATOM 890 O O . ASP A 1 104 ? -23.706 6.336 35.889 1.00 92.69 104 ASP A O 1
ATOM 894 N N . LYS A 1 105 ? -24.599 5.828 33.885 1.00 85.69 105 LYS A N 1
ATOM 895 C CA . LYS A 1 105 ? -25.988 5.749 34.367 1.00 85.69 105 LYS A CA 1
ATOM 896 C C . LYS A 1 105 ? -26.172 4.640 35.397 1.00 85.69 105 LYS A C 1
ATOM 898 O O . LYS A 1 105 ? -26.859 4.846 36.390 1.00 85.69 105 LYS A O 1
ATOM 903 N N . LYS A 1 106 ? -25.563 3.472 35.170 1.00 77.94 106 LYS A N 1
ATOM 904 C CA . LYS A 1 106 ? -25.669 2.315 36.069 1.00 77.94 106 LYS A CA 1
ATOM 905 C C . LYS A 1 106 ? -24.903 2.505 37.381 1.00 77.94 106 LYS A C 1
ATOM 907 O O . LYS A 1 106 ? -25.296 1.926 38.380 1.00 77.94 106 LYS A O 1
ATOM 912 N N . ASN A 1 107 ? -23.832 3.293 37.376 1.00 74.88 107 ASN A N 1
ATOM 913 C CA . ASN A 1 107 ? -23.056 3.611 38.579 1.00 74.88 107 ASN A CA 1
ATOM 914 C C . ASN A 1 107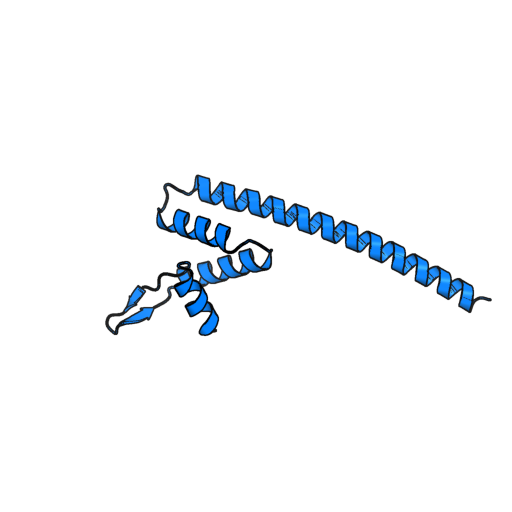 ? -23.669 4.755 39.408 1.00 74.88 107 ASN A C 1
ATOM 916 O O . ASN A 1 107 ? -23.303 4.928 40.567 1.00 74.88 107 ASN A O 1
ATOM 920 N N . SER A 1 108 ? -24.568 5.543 38.811 1.00 65.88 108 SER A N 1
ATOM 921 C CA . SER A 1 108 ? -25.253 6.676 39.453 1.00 65.88 108 SER A CA 1
ATOM 922 C C . SER A 1 108 ? -26.643 6.319 40.003 1.00 65.88 108 SER A C 1
ATOM 924 O O . SER A 1 108 ? -27.366 7.214 40.438 1.00 65.88 108 SER A O 1
ATOM 926 N N . ASN A 1 109 ? -27.026 5.039 39.952 1.00 51.22 109 ASN A N 1
ATOM 927 C CA . ASN A 1 109 ? -28.335 4.498 40.327 1.00 51.22 109 ASN A CA 1
ATOM 928 C C . ASN A 1 109 ? -28.145 3.329 41.298 1.00 51.22 109 ASN A C 1
ATOM 930 O O . ASN A 1 109 ? -28.949 3.212 42.246 1.00 51.22 109 ASN A O 1
#

Nearest PDB structures (foldseek):
  5d8c-assembly1_A  TM=8.712E-01  e=3.036E-05  Haemophilus influenzae Rd KW20
  3gp4-assembly1_A  TM=9.254E-01  e=4.218E-05  Listeria monocytogenes serotype 4b str. F2365
  3gpv-assembly1_A  TM=8.635E-01  e=2.843E-05  [Bacillus thuringiensis] serovar konkukian
  5d90-assembly2_C  TM=8.470E-01  e=8.142E-05  Haemophilus influenzae Rd KW20
  2zhh-assembly1_A-2  TM=6.950E-01  e=1.913E-03  Escherichia coli K-12

Sequence (109 aa):
MVSEQVYYENEGLLKPQRDENKRRHYSEADYRWLLFILRLKAVGMPIKEIKQYSDLRQQGDSTYQARLELLEEHLQILDDNIHSLLDNREKLLEKIDFYKKELDKKNSN

Mean predicted aligned error: 8.54 Å

pLDDT: mean 82.52, std 11.11, range [51.22, 98.12]

Secondary structure (DSSP, 8-state):
-HHHHHHHHHTTS--PEEPTTS-EE--HHHHHHHHHHHHHHHTT--HHHHHHHHHHHHTGGGGHHHHHHHHHHHHHHHHHHHHHHHHHHHHHHHHHHHHHHHHHHHH--

Radius of gyration: 22.67 Å; Cα contacts (8 Å, |Δi|>4): 43; chains: 1; bounding box: 62×23×63 Å

Organism: NCBI:txid764290

Solvent-accessible surface area (backbone atoms only — not comparable to full-atom values): 6301 Å² total; per-residue (Å²): 117,74,66,59,57,51,50,36,35,74,70,67,71,44,85,64,49,65,47,101,84,70,44,80,43,74,52,74,67,53,50,56,48,50,56,48,51,51,51,47,47,74,72,67,50,53,68,69,59,56,44,52,49,46,56,39,58,72,67,40,80,87,32,51,65,65,50,46,53,54,51,53,55,50,48,52,55,47,52,53,52,50,52,54,53,51,54,53,50,50,56,50,49,55,52,51,52,52,52,52,55,56,50,53,54,63,76,74,108

Foldseek 3Di:
DVVLVVVCVVLVLDDFDADPVRDGDDDPVRVVSSVVLVVCVVLPHDSVLSVVLSVLVVVPPVSPVVNVVSVVVSVVVSVVVVVVVVVVVVVVVVVVVVVVVVVVVVVVD

InterPro domains:
  IPR000551 MerR-type HTH domain [PF13411] (7-53)
  IPR000551 MerR-type HTH domain [PS50937] (1-56)
  IPR000551 MerR-type HTH domain [SM00422] (2-57)
  IPR009061 Putative DNA-binding domain superfamily [SSF46955] (7-102)
  IPR047057 MerR transcriptional regulator [PTHR30204] (7-100)